Protein AF-A0A831V3Q9-F1 (afdb_monomer)

Structure (mmCIF, N/CA/C/O backbone):
data_AF-A0A831V3Q9-F1
#
_entry.id   AF-A0A831V3Q9-F1
#
loop_
_atom_site.group_PDB
_atom_site.id
_atom_site.type_symbol
_atom_site.label_atom_id
_atom_site.label_alt_id
_atom_site.label_comp_id
_atom_site.label_asym_id
_atom_site.label_entity_id
_atom_site.label_seq_id
_atom_site.pdbx_PDB_ins_code
_atom_site.Cartn_x
_atom_site.Cartn_y
_atom_site.Cartn_z
_atom_site.occupancy
_atom_site.B_iso_or_equiv
_atom_site.auth_seq_id
_atom_site.auth_comp_id
_atom_site.auth_asym_id
_atom_site.auth_atom_id
_atom_site.pdbx_PDB_model_num
ATOM 1 N N . MET A 1 1 ? 50.532 -29.476 -19.702 1.00 52.41 1 MET A N 1
ATOM 2 C CA . MET A 1 1 ? 49.173 -30.048 -19.871 1.00 52.41 1 MET A CA 1
ATOM 3 C C . MET A 1 1 ? 48.250 -29.538 -18.754 1.00 52.41 1 MET A C 1
ATOM 5 O O . MET A 1 1 ? 47.549 -30.305 -18.118 1.00 52.41 1 MET A O 1
ATOM 9 N N . THR A 1 2 ? 48.271 -28.224 -18.503 1.00 56.44 2 THR A N 1
ATOM 10 C CA . THR A 1 2 ? 47.725 -27.585 -17.285 1.00 56.44 2 THR A CA 1
ATOM 11 C C . THR A 1 2 ? 46.688 -26.497 -17.598 1.00 56.44 2 THR A C 1
ATOM 13 O O . THR A 1 2 ? 45.836 -26.213 -16.765 1.00 56.44 2 THR A O 1
ATOM 16 N N . ASN A 1 3 ? 46.656 -25.972 -18.832 1.00 59.53 3 ASN A N 1
ATOM 17 C CA . ASN A 1 3 ? 45.680 -24.950 -19.241 1.00 59.53 3 ASN A CA 1
ATOM 18 C C . ASN A 1 3 ? 44.248 -25.471 -19.407 1.00 59.53 3 ASN A C 1
ATOM 20 O O . ASN A 1 3 ? 43.311 -24.684 -19.344 1.00 59.53 3 ASN A O 1
ATOM 24 N N . ARG A 1 4 ? 44.051 -26.778 -19.621 1.00 62.56 4 ARG A N 1
ATOM 25 C CA . ARG A 1 4 ? 42.703 -27.337 -19.821 1.00 62.56 4 ARG A CA 1
ATOM 26 C C . ARG A 1 4 ? 41.904 -27.386 -18.520 1.00 62.56 4 ARG A C 1
ATOM 28 O O . ARG A 1 4 ? 40.723 -27.076 -18.529 1.00 62.56 4 ARG A O 1
ATOM 35 N N . ILE A 1 5 ? 42.559 -27.708 -17.405 1.00 68.38 5 ILE A N 1
ATOM 36 C CA . ILE A 1 5 ? 41.919 -27.798 -16.084 1.00 68.38 5 ILE A CA 1
ATOM 37 C C . ILE A 1 5 ? 41.595 -26.397 -15.552 1.00 68.38 5 ILE A C 1
ATOM 39 O O . ILE A 1 5 ? 40.479 -26.163 -15.101 1.00 68.38 5 ILE A O 1
ATOM 43 N N . GLY A 1 6 ? 42.521 -25.440 -15.695 1.00 64.81 6 GLY A N 1
ATOM 44 C CA . GLY A 1 6 ? 42.272 -24.041 -15.327 1.00 64.81 6 GLY A CA 1
ATOM 45 C C . GLY A 1 6 ? 41.143 -23.400 -16.141 1.00 64.81 6 GLY A C 1
ATOM 46 O O . GLY A 1 6 ? 40.307 -22.699 -15.582 1.00 64.81 6 GLY A O 1
ATOM 47 N N . PHE A 1 7 ? 41.059 -23.707 -17.440 1.00 67.12 7 PHE A N 1
ATOM 48 C CA . PHE A 1 7 ? 39.967 -23.241 -18.296 1.00 67.12 7 PHE A CA 1
ATOM 49 C C . PHE A 1 7 ? 38.610 -23.816 -17.867 1.00 67.12 7 PHE A C 1
ATOM 51 O O . PHE A 1 7 ? 37.642 -23.074 -17.745 1.00 67.12 7 PHE A O 1
ATOM 58 N N . VAL A 1 8 ? 38.542 -25.116 -17.564 1.00 71.06 8 VAL A N 1
ATOM 59 C CA . VAL A 1 8 ? 37.301 -25.771 -17.114 1.00 71.06 8 VAL A CA 1
ATOM 60 C C . VAL A 1 8 ? 36.832 -25.222 -15.765 1.00 71.06 8 VAL A C 1
ATOM 62 O O . VAL A 1 8 ? 35.649 -24.938 -15.611 1.00 71.06 8 VAL A O 1
ATOM 65 N N . ILE A 1 9 ? 37.745 -25.000 -14.815 1.00 71.25 9 ILE A N 1
ATOM 66 C CA . ILE A 1 9 ? 37.414 -24.399 -13.513 1.00 71.25 9 ILE A CA 1
ATOM 67 C C . ILE A 1 9 ? 36.925 -22.954 -13.694 1.00 71.25 9 ILE A C 1
ATOM 69 O O . ILE A 1 9 ? 35.922 -22.568 -13.099 1.00 71.25 9 ILE A O 1
ATOM 73 N N . SER A 1 10 ? 37.574 -22.173 -14.563 1.00 64.75 10 SER A N 1
ATOM 74 C CA . SER A 1 10 ? 37.161 -20.795 -14.851 1.00 64.75 10 SER A CA 1
ATOM 75 C C . SER A 1 10 ? 35.778 -20.721 -15.506 1.00 64.75 10 SER A C 1
ATOM 77 O O . SER A 1 10 ? 35.012 -19.812 -15.198 1.00 64.75 10 SER A O 1
ATOM 79 N N . VAL A 1 11 ? 35.431 -21.675 -16.376 1.00 67.38 11 VAL A N 1
ATOM 80 C CA . VAL A 1 11 ? 34.099 -21.768 -16.999 1.00 67.38 11 VAL A CA 1
ATOM 81 C C . VAL A 1 11 ? 33.040 -22.204 -15.981 1.00 67.38 11 VAL A C 1
ATOM 83 O O . VAL A 1 11 ? 31.932 -21.672 -15.982 1.00 67.38 11 VAL A O 1
ATOM 86 N N . LEU A 1 12 ? 33.381 -23.121 -15.071 1.00 63.25 12 LEU A N 1
ATOM 87 C CA . LEU A 1 12 ? 32.469 -23.608 -14.032 1.00 63.25 12 LEU A CA 1
ATOM 88 C C . LE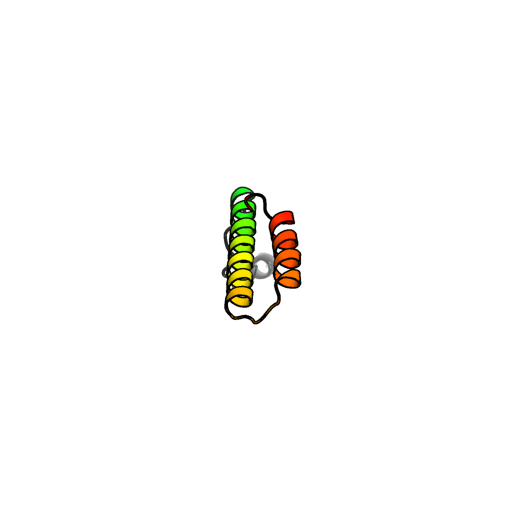U A 1 12 ? 32.099 -22.509 -13.018 1.00 63.25 12 LEU A C 1
ATOM 90 O O . LEU A 1 12 ? 30.943 -22.407 -12.612 1.00 63.25 12 LEU A O 1
ATOM 94 N N . VAL A 1 13 ? 33.059 -21.653 -12.652 1.00 65.69 13 VAL A N 1
ATOM 95 C CA . VAL A 1 13 ? 32.825 -20.488 -11.779 1.00 65.69 13 VAL A CA 1
ATOM 96 C C . VAL A 1 13 ? 31.947 -19.439 -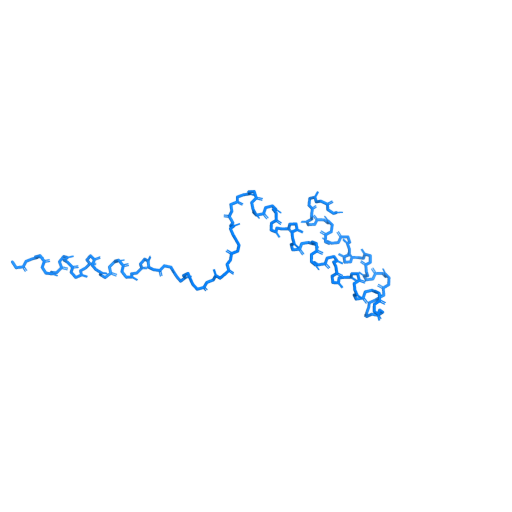12.470 1.00 65.69 13 VAL A C 1
ATOM 98 O O . VAL A 1 13 ? 31.074 -18.865 -11.825 1.00 65.69 13 VAL A O 1
ATOM 101 N N . LEU A 1 14 ? 32.105 -19.241 -13.784 1.00 59.56 14 LEU A N 1
ATOM 102 C CA . LEU A 1 14 ? 31.293 -18.296 -14.562 1.00 59.56 14 LEU A CA 1
ATOM 103 C C . LEU A 1 14 ? 29.815 -18.728 -14.682 1.00 59.56 14 LEU A C 1
ATOM 105 O O . LEU A 1 14 ? 28.928 -17.881 -14.759 1.00 59.56 14 LEU A O 1
ATOM 109 N N . LEU A 1 15 ? 29.536 -20.039 -14.679 1.00 60.19 15 LEU A N 1
ATOM 110 C CA . LEU A 1 15 ? 28.165 -20.572 -14.706 1.00 60.19 15 LEU A CA 1
ATOM 111 C C . LEU A 1 15 ? 27.439 -20.456 -13.354 1.00 60.19 15 LEU A C 1
ATOM 113 O O . LEU A 1 15 ? 26.213 -20.400 -13.329 1.00 60.19 15 LEU A O 1
ATOM 117 N N . MET A 1 16 ? 28.171 -20.400 -12.238 1.00 60.47 16 ME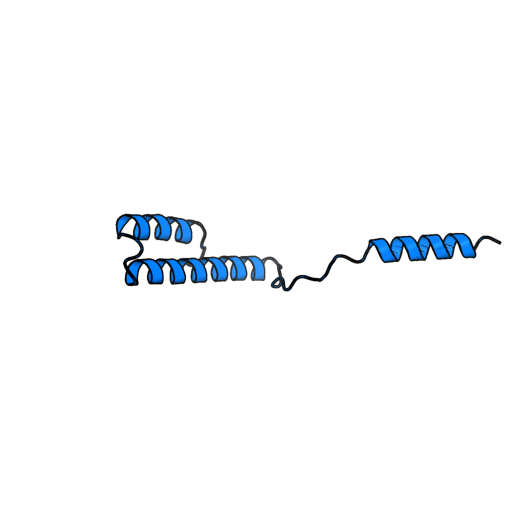T A N 1
ATOM 118 C CA . MET A 1 16 ? 27.594 -20.236 -10.893 1.00 60.47 16 MET A CA 1
ATOM 119 C C . MET A 1 16 ? 27.181 -18.784 -10.594 1.00 60.47 16 MET A C 1
ATOM 121 O O . MET A 1 16 ? 26.456 -18.540 -9.633 1.00 60.47 16 MET A O 1
ATOM 125 N N . THR A 1 17 ? 27.608 -17.816 -11.415 1.00 58.38 17 THR A N 1
ATOM 126 C CA . THR A 1 17 ? 27.278 -16.387 -11.273 1.00 58.38 17 THR A CA 1
ATOM 127 C C . THR A 1 17 ? 26.149 -15.925 -12.188 1.00 58.38 17 THR A C 1
ATOM 129 O O . THR A 1 17 ? 26.053 -14.734 -12.464 1.00 58.38 17 THR A O 1
ATOM 132 N N . ALA A 1 18 ? 25.299 -16.825 -12.685 1.00 57.00 18 ALA A N 1
ATOM 133 C CA . ALA A 1 18 ? 24.044 -16.435 -13.317 1.00 57.00 18 ALA A CA 1
ATOM 134 C C . ALA A 1 18 ? 22.961 -16.301 -12.230 1.00 57.00 18 ALA A C 1
ATOM 136 O O . ALA A 1 18 ? 22.313 -17.298 -11.901 1.00 57.00 18 ALA A O 1
ATOM 137 N N . PRO A 1 19 ? 22.739 -15.117 -11.623 1.00 57.22 19 PRO A N 1
ATOM 138 C CA . PRO A 1 19 ? 21.532 -14.921 -10.851 1.00 57.22 19 PRO A CA 1
ATOM 139 C C . PRO A 1 19 ? 20.350 -15.039 -11.810 1.00 57.22 19 PRO A C 1
ATOM 141 O O . PRO A 1 19 ? 20.342 -14.479 -12.907 1.00 57.22 19 PRO A O 1
ATOM 144 N N . LEU A 1 20 ? 19.361 -15.800 -11.365 1.00 56.81 20 LEU A N 1
ATOM 145 C CA . LEU A 1 20 ? 18.037 -15.942 -11.945 1.00 56.81 20 LEU A CA 1
ATOM 146 C C . LEU A 1 20 ? 17.409 -14.554 -12.167 1.00 56.81 20 LEU A C 1
ATOM 148 O O . LEU A 1 20 ? 16.650 -14.068 -11.335 1.00 56.81 20 LEU A O 1
ATOM 152 N N . MET A 1 21 ? 17.687 -13.903 -13.297 1.00 53.12 21 MET A N 1
ATOM 153 C CA . MET A 1 21 ? 16.914 -12.750 -13.775 1.00 53.12 21 MET A CA 1
ATOM 154 C C . MET A 1 21 ? 15.682 -13.238 -14.545 1.00 53.12 21 MET A C 1
ATOM 156 O O . MET A 1 21 ? 15.386 -12.805 -15.652 1.00 53.12 21 MET A O 1
ATOM 160 N N . SER A 1 22 ? 14.946 -14.164 -13.938 1.00 57.25 22 SER A N 1
ATOM 161 C CA . SER A 1 22 ? 13.547 -14.434 -14.247 1.00 57.25 22 SER A CA 1
ATOM 162 C C . SER A 1 22 ? 12.722 -13.758 -13.157 1.00 57.25 22 SER A C 1
ATOM 164 O O . SER A 1 22 ? 12.245 -14.394 -12.222 1.00 57.25 22 SER A O 1
ATOM 166 N N . GLY A 1 23 ? 12.636 -12.435 -13.232 1.00 45.19 23 GLY A N 1
ATOM 167 C CA . GLY A 1 23 ? 11.898 -11.632 -12.274 1.00 45.19 23 GLY A CA 1
ATOM 168 C C . GLY A 1 23 ? 11.701 -10.241 -12.838 1.00 45.19 23 GLY A C 1
ATOM 169 O O . GLY A 1 23 ? 12.599 -9.409 -12.791 1.00 45.19 23 GLY A O 1
ATOM 170 N N . CYS A 1 24 ? 10.522 -9.994 -13.397 1.00 58.25 24 CYS A N 1
ATOM 171 C CA . CYS A 1 24 ? 9.998 -8.646 -13.527 1.00 58.25 24 CYS A CA 1
ATOM 172 C C . CYS A 1 24 ? 9.922 -8.061 -12.104 1.00 58.25 24 CYS A C 1
ATOM 174 O O . CYS A 1 24 ? 9.019 -8.391 -11.344 1.00 58.25 24 CYS A O 1
ATOM 176 N N . GLY A 1 25 ? 10.934 -7.296 -11.704 1.00 50.94 25 GLY A N 1
ATOM 177 C CA . GLY A 1 25 ? 11.018 -6.632 -10.408 1.00 50.94 25 GLY A CA 1
ATOM 178 C C . GLY A 1 25 ? 11.382 -5.174 -10.653 1.00 50.94 25 GLY A C 1
ATOM 179 O O . GLY A 1 25 ? 12.382 -4.924 -11.332 1.00 50.94 25 GLY A O 1
ATOM 180 N N . PRO A 1 26 ? 10.569 -4.206 -10.198 1.00 54.28 26 PRO A N 1
ATOM 181 C CA . PRO A 1 26 ? 10.813 -2.807 -10.490 1.00 54.28 26 PRO A CA 1
ATOM 182 C C . PRO A 1 26 ? 12.123 -2.379 -9.831 1.00 54.28 26 PRO A C 1
ATOM 184 O O . PRO A 1 26 ? 12.443 -2.796 -8.720 1.00 54.28 26 PRO A O 1
ATOM 187 N N . VAL A 1 27 ? 12.870 -1.557 -10.566 1.00 57.41 27 VAL A N 1
ATOM 188 C CA . VAL A 1 27 ? 14.090 -0.855 -10.160 1.00 57.41 27 VAL A CA 1
ATOM 189 C C . VAL A 1 27 ? 14.058 -0.530 -8.662 1.00 57.41 27 VAL A C 1
ATOM 191 O O . VAL A 1 27 ? 13.305 0.332 -8.231 1.00 57.41 27 VAL A O 1
ATOM 194 N N . VAL A 1 28 ? 14.874 -1.213 -7.862 1.00 49.41 28 VAL A N 1
ATOM 195 C CA . VAL A 1 28 ? 15.087 -0.911 -6.439 1.00 49.41 28 VAL A CA 1
ATOM 196 C C . VAL A 1 28 ? 16.419 -0.181 -6.298 1.00 49.41 28 VAL A C 1
ATOM 198 O O . VAL A 1 28 ? 17.466 -0.770 -6.065 1.00 49.41 28 VAL A O 1
ATOM 201 N N . GLY A 1 29 ? 16.371 1.136 -6.492 1.00 42.94 29 GLY A N 1
ATOM 202 C CA . GLY A 1 29 ? 17.339 2.093 -5.948 1.00 42.94 29 GLY A CA 1
ATOM 203 C C . GLY A 1 29 ? 16.622 2.957 -4.910 1.00 42.94 29 GLY A C 1
ATOM 204 O O . GLY A 1 29 ? 15.412 3.102 -5.006 1.00 42.94 29 GLY A O 1
ATOM 205 N N . ALA A 1 30 ? 17.308 3.529 -3.919 1.00 49.62 30 ALA A N 1
ATOM 206 C CA . ALA A 1 30 ? 16.684 4.192 -2.759 1.00 49.62 30 ALA A CA 1
ATOM 207 C C . ALA A 1 30 ? 15.544 5.198 -3.080 1.00 49.62 30 ALA A C 1
ATOM 209 O O . ALA A 1 30 ? 14.580 5.280 -2.326 1.00 49.62 30 ALA A O 1
ATOM 210 N N . GLY A 1 31 ? 15.590 5.901 -4.220 1.00 49.19 31 GLY A N 1
ATOM 211 C CA . GLY A 1 31 ? 14.481 6.754 -4.686 1.00 49.19 31 GLY A CA 1
ATOM 212 C C . GLY A 1 31 ? 13.305 5.990 -5.314 1.00 49.19 31 GLY A C 1
ATOM 213 O O . GLY A 1 31 ? 12.149 6.367 -5.145 1.00 49.19 31 GLY A O 1
ATOM 214 N N . ALA A 1 32 ? 13.583 4.879 -5.993 1.00 55.09 32 ALA A N 1
ATOM 215 C CA . ALA A 1 32 ? 12.568 3.988 -6.537 1.00 55.09 32 ALA A CA 1
ATOM 216 C C . ALA A 1 32 ? 11.965 3.059 -5.471 1.00 55.09 32 ALA A C 1
ATOM 218 O O . ALA A 1 32 ? 10.804 2.702 -5.590 1.00 55.09 32 ALA A O 1
ATOM 219 N N . ALA A 1 33 ? 12.694 2.736 -4.397 1.00 55.50 33 ALA A N 1
ATOM 220 C CA . ALA A 1 33 ? 12.138 2.046 -3.236 1.00 55.50 33 ALA A CA 1
ATOM 221 C C . ALA A 1 33 ? 11.050 2.904 -2.577 1.00 55.50 33 ALA A C 1
ATOM 223 O O . ALA A 1 33 ? 9.939 2.421 -2.399 1.00 55.50 33 ALA A O 1
ATOM 224 N N . GLY A 1 34 ? 11.320 4.193 -2.323 1.00 59.41 34 GLY A N 1
ATOM 225 C CA . GLY A 1 34 ? 10.302 5.134 -1.840 1.00 59.41 34 GLY A CA 1
ATOM 226 C C . GLY A 1 34 ? 9.094 5.213 -2.780 1.00 59.41 34 GLY A C 1
ATOM 227 O O . GLY A 1 34 ? 7.966 5.009 -2.347 1.00 59.41 34 GLY A O 1
ATOM 228 N N . ALA A 1 35 ? 9.321 5.390 -4.086 1.00 65.19 35 ALA A N 1
ATOM 229 C CA . ALA A 1 35 ? 8.236 5.418 -5.070 1.00 65.19 35 ALA A CA 1
ATOM 230 C C . ALA A 1 35 ? 7.460 4.086 -5.181 1.00 65.19 35 ALA A C 1
ATOM 232 O O . ALA A 1 35 ? 6.254 4.094 -5.420 1.00 65.19 35 ALA A O 1
ATOM 233 N N . ALA A 1 36 ? 8.124 2.943 -4.995 1.00 67.56 36 ALA A N 1
ATOM 234 C CA . ALA A 1 36 ? 7.503 1.622 -5.019 1.00 67.56 36 ALA A CA 1
ATOM 235 C C . ALA A 1 36 ? 6.661 1.361 -3.763 1.00 67.56 36 ALA A C 1
ATOM 237 O O . ALA A 1 36 ? 5.547 0.851 -3.891 1.00 67.56 36 ALA A O 1
ATOM 238 N N . TYR A 1 37 ? 7.143 1.760 -2.578 1.00 67.38 37 TYR A N 1
ATOM 239 C CA . TYR A 1 37 ? 6.355 1.719 -1.341 1.00 67.38 37 TYR A CA 1
ATOM 240 C C . TYR A 1 37 ? 5.094 2.575 -1.477 1.00 67.38 37 TYR A C 1
ATOM 242 O O . TYR A 1 37 ? 3.998 2.105 -1.173 1.00 67.38 37 TYR A O 1
ATOM 250 N N . GLU A 1 38 ? 5.211 3.781 -2.041 1.00 73.44 38 GLU A N 1
ATOM 251 C CA . GLU A 1 38 ? 4.039 4.631 -2.269 1.00 73.44 38 GLU A CA 1
ATOM 252 C C . GLU A 1 38 ? 3.069 4.061 -3.300 1.00 73.44 38 GLU A C 1
ATOM 254 O O . GLU A 1 38 ? 1.853 4.133 -3.116 1.00 73.44 38 GLU A O 1
ATOM 259 N N . TYR A 1 39 ? 3.574 3.442 -4.367 1.00 81.19 39 TYR A N 1
ATOM 260 C CA . TYR A 1 39 ? 2.718 2.783 -5.350 1.00 81.19 39 TYR A CA 1
ATOM 261 C C . TYR A 1 39 ? 1.938 1.613 -4.735 1.00 81.19 39 TYR A C 1
ATOM 263 O O . TYR A 1 39 ? 0.742 1.450 -4.992 1.00 81.19 39 TYR A O 1
ATOM 271 N N . GLN A 1 40 ? 2.592 0.814 -3.890 1.00 82.88 40 GLN A N 1
ATOM 272 C CA . GLN A 1 40 ? 1.938 -0.276 -3.177 1.00 82.88 40 GLN A CA 1
ATOM 273 C C . GLN A 1 40 ? 0.887 0.250 -2.191 1.00 82.88 40 GLN A C 1
ATOM 275 O O . GLN A 1 40 ? -0.225 -0.278 -2.152 1.00 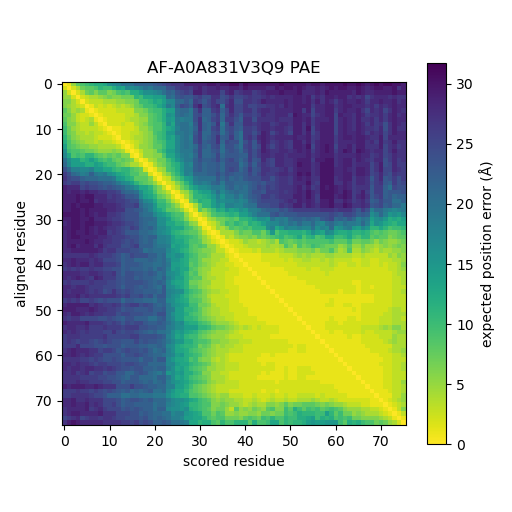82.88 40 GLN A O 1
ATOM 280 N N . ASN A 1 41 ? 1.193 1.305 -1.436 1.00 86.00 41 ASN A N 1
ATOM 281 C CA . ASN A 1 41 ? 0.248 1.923 -0.503 1.00 86.00 41 ASN A CA 1
ATOM 282 C C . ASN A 1 41 ? -0.967 2.510 -1.228 1.00 86.00 41 ASN A C 1
ATOM 284 O O . ASN A 1 41 ? -2.099 2.285 -0.800 1.00 86.00 41 ASN A O 1
ATOM 288 N N . LYS A 1 42 ? -0.755 3.161 -2.378 1.00 88.31 42 LYS A N 1
ATOM 289 C CA . LYS A 1 42 ? -1.836 3.648 -3.241 1.00 88.31 42 LYS A CA 1
ATOM 290 C C . LYS A 1 42 ? -2.757 2.513 -3.688 1.00 88.31 42 LYS A C 1
ATOM 292 O O . LYS A 1 42 ? -3.965 2.604 -3.501 1.00 88.31 42 LYS A O 1
ATOM 297 N N . ARG A 1 43 ? -2.194 1.419 -4.213 1.00 89.62 43 ARG A N 1
ATOM 298 C CA . ARG A 1 43 ? -2.963 0.233 -4.636 1.00 89.62 43 ARG A CA 1
ATOM 299 C C . ARG A 1 43 ? -3.767 -0.370 -3.484 1.00 89.62 43 ARG A C 1
ATOM 301 O O . ARG A 1 43 ? -4.918 -0.744 -3.677 1.00 89.62 43 ARG A O 1
ATOM 308 N N . GLN A 1 44 ? -3.179 -0.458 -2.292 1.00 91.12 44 GLN A N 1
ATOM 309 C CA . GLN A 1 44 ? -3.878 -0.962 -1.106 1.00 91.12 44 GLN A CA 1
ATOM 310 C C . GLN A 1 44 ? -5.028 -0.045 -0.677 1.00 91.12 44 GLN A C 1
ATOM 312 O O . GLN A 1 44 ? -6.089 -0.546 -0.315 1.00 91.12 44 GLN A O 1
ATOM 317 N N . MET A 1 45 ? -4.845 1.275 -0.754 1.00 93.75 45 MET A N 1
ATOM 318 C CA . MET A 1 45 ? -5.904 2.242 -0.459 1.00 93.75 45 MET A CA 1
ATOM 319 C C . MET A 1 45 ? -7.055 2.144 -1.467 1.00 93.75 45 MET A C 1
ATOM 321 O O . MET A 1 45 ? -8.213 2.149 -1.066 1.00 93.75 45 MET A O 1
ATOM 325 N N . GLU A 1 46 ? -6.746 2.009 -2.760 1.00 94.44 46 GLU A N 1
ATOM 326 C CA . GLU A 1 46 ? -7.748 1.851 -3.823 1.00 94.44 46 GLU A CA 1
ATOM 327 C C . GLU A 1 46 ? -8.601 0.594 -3.617 1.00 94.44 46 GLU A C 1
ATOM 329 O O . GLU A 1 46 ? -9.827 0.688 -3.623 1.00 94.44 46 GLU A O 1
ATOM 334 N N . MET A 1 47 ? -7.970 -0.557 -3.353 1.00 95.50 47 ME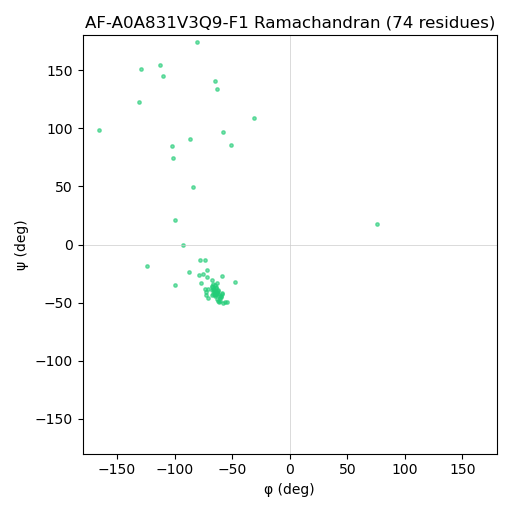T A N 1
ATOM 335 C CA . MET A 1 47 ? -8.692 -1.804 -3.063 1.00 95.50 47 MET A CA 1
ATOM 336 C C . MET A 1 47 ? -9.547 -1.683 -1.796 1.00 95.50 47 MET A C 1
ATOM 338 O O . MET A 1 47 ? -10.700 -2.098 -1.786 1.00 95.50 47 MET A O 1
ATOM 342 N N . LEU A 1 48 ? -9.013 -1.062 -0.738 1.00 96.62 48 LEU A N 1
ATOM 343 C CA . LEU A 1 48 ? -9.750 -0.846 0.508 1.00 96.62 48 LEU A CA 1
ATOM 344 C C . LEU A 1 48 ? -10.993 0.037 0.302 1.00 96.62 48 LEU A C 1
ATOM 346 O O . LEU A 1 48 ? -12.042 -0.203 0.900 1.00 96.62 48 LEU A O 1
ATOM 350 N N . GLU A 1 49 ? -10.886 1.077 -0.526 1.00 96.44 49 GLU A N 1
ATOM 351 C CA . GLU A 1 49 ? -12.031 1.912 -0.886 1.00 96.44 49 GLU A CA 1
ATOM 352 C C . GLU A 1 49 ? -13.061 1.167 -1.727 1.00 96.44 49 GLU A C 1
ATOM 354 O O . GLU A 1 49 ? -14.256 1.399 -1.551 1.00 96.44 49 GLU A O 1
ATOM 359 N N . GLU A 1 50 ? -12.615 0.320 -2.652 1.00 97.88 50 GLU A N 1
ATOM 360 C CA . GLU A 1 50 ? -13.498 -0.506 -3.469 1.00 97.88 50 GLU A CA 1
ATOM 361 C C . GLU A 1 50 ? -14.283 -1.490 -2.599 1.00 97.88 50 GLU A C 1
ATOM 363 O O . GLU A 1 50 ? -15.508 -1.522 -2.694 1.00 97.88 50 GLU A O 1
ATOM 368 N N . ASP A 1 51 ? -13.617 -2.184 -1.674 1.00 98.00 51 ASP A N 1
ATOM 369 C CA . ASP A 1 51 ? -14.260 -3.096 -0.723 1.00 98.00 51 ASP A CA 1
ATOM 370 C C . ASP A 1 51 ? -15.311 -2.386 0.138 1.00 98.00 51 ASP A C 1
ATOM 372 O O . ASP A 1 51 ? -16.414 -2.901 0.333 1.00 98.00 51 ASP A O 1
ATOM 376 N N . PHE A 1 52 ? -15.009 -1.177 0.621 1.00 97.88 52 PHE A N 1
ATOM 377 C CA . PHE A 1 52 ? -15.970 -0.395 1.400 1.00 97.88 52 PHE A CA 1
ATOM 378 C C . PHE A 1 52 ? -17.156 0.072 0.547 1.0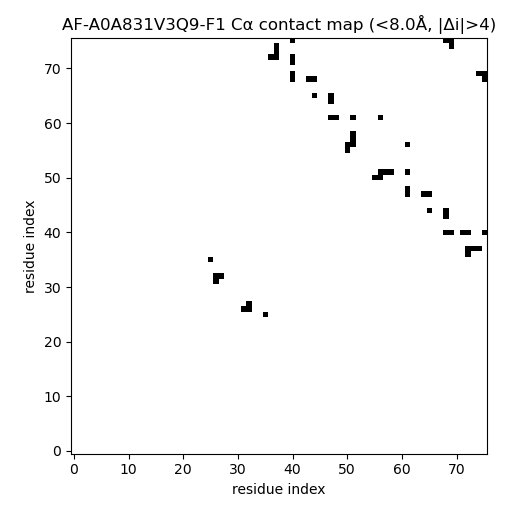0 97.88 52 PHE A C 1
ATOM 380 O O . PHE A 1 52 ? -18.306 -0.040 0.970 1.00 97.88 52 PHE A O 1
ATOM 387 N N . LYS A 1 53 ? -16.905 0.559 -0.676 1.00 97.44 53 LYS A N 1
ATOM 388 C CA . LYS A 1 53 ? -17.960 0.995 -1.612 1.00 97.44 53 LYS A CA 1
ATOM 389 C C . LYS A 1 53 ? -18.845 -0.170 -2.062 1.00 97.44 53 LYS A C 1
ATOM 391 O O . LYS A 1 53 ? -20.040 0.030 -2.255 1.00 97.44 53 LYS A O 1
ATOM 396 N N . ALA A 1 54 ? -18.272 -1.362 -2.209 1.00 97.75 54 ALA A N 1
ATOM 397 C CA . ALA A 1 54 ? -18.988 -2.592 -2.529 1.00 97.75 54 ALA A CA 1
ATOM 398 C C . ALA A 1 54 ? -19.795 -3.145 -1.340 1.00 97.75 54 ALA A C 1
ATOM 400 O O . ALA A 1 54 ? -20.642 -4.014 -1.534 1.00 97.75 54 ALA A O 1
ATOM 401 N N . GLY A 1 55 ? -19.560 -2.642 -0.122 1.00 97.12 55 GLY A N 1
ATOM 402 C CA . GLY A 1 55 ? -20.187 -3.147 1.099 1.00 97.12 55 GLY A CA 1
ATOM 403 C C . GLY A 1 55 ? -19.600 -4.475 1.587 1.00 97.12 55 GLY A C 1
ATOM 404 O O . GLY A 1 55 ? -20.241 -5.156 2.383 1.00 97.12 55 GLY A O 1
ATOM 405 N N . ASN A 1 56 ? -18.399 -4.843 1.123 1.00 97.62 56 ASN A N 1
ATOM 406 C CA . ASN A 1 56 ? -17.684 -6.049 1.558 1.00 97.62 56 ASN A CA 1
ATOM 407 C C . ASN A 1 56 ? -17.142 -5.912 2.987 1.00 97.62 56 ASN A C 1
ATOM 409 O O . ASN A 1 56 ? -16.972 -6.915 3.675 1.00 97.62 56 ASN A O 1
ATOM 413 N N . ILE A 1 57 ? -16.857 -4.679 3.414 1.00 97.88 57 ILE A N 1
ATOM 414 C CA . ILE A 1 57 ? -16.347 -4.347 4.747 1.00 97.88 57 ILE A CA 1
ATOM 415 C C . ILE A 1 57 ? -17.184 -3.237 5.374 1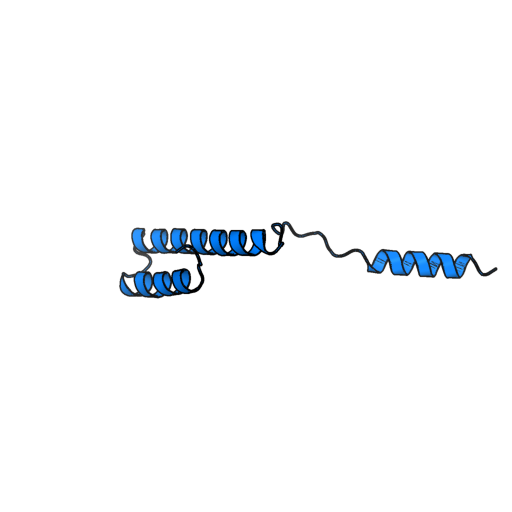.00 97.88 57 ILE A C 1
ATOM 417 O O . ILE A 1 57 ? -17.740 -2.379 4.680 1.00 97.88 57 ILE A O 1
ATOM 421 N N . ASP A 1 58 ? -17.252 -3.234 6.700 1.00 96.06 58 ASP A N 1
ATOM 422 C CA . ASP A 1 58 ? -17.926 -2.176 7.438 1.00 96.06 58 ASP A CA 1
ATOM 423 C C . ASP A 1 58 ? -17.045 -0.922 7.603 1.00 96.06 58 ASP A C 1
ATOM 425 O O . ASP A 1 58 ? -15.872 -0.857 7.218 1.00 96.06 58 ASP A O 1
ATOM 429 N N . LYS A 1 59 ? -17.644 0.134 8.163 1.00 97.12 59 LYS A N 1
ATOM 430 C CA . LYS A 1 59 ? -16.973 1.424 8.349 1.00 97.12 59 LYS A CA 1
ATOM 431 C C . LYS A 1 59 ? -15.829 1.352 9.364 1.00 97.12 59 LYS A C 1
ATOM 433 O O . LYS A 1 59 ? -14.862 2.100 9.221 1.00 97.12 59 LYS A O 1
ATOM 438 N N . GLU A 1 60 ? -15.948 0.528 10.398 1.00 97.62 60 GLU A N 1
ATOM 439 C CA . GLU A 1 60 ? -14.931 0.422 11.444 1.00 97.62 60 GLU A CA 1
ATOM 440 C C . GLU A 1 60 ? -13.679 -0.264 10.892 1.00 97.62 60 GLU A C 1
ATOM 442 O O . GLU A 1 60 ? -12.570 0.264 11.032 1.00 97.62 60 GLU A O 1
ATOM 447 N N . GLU A 1 61 ? -13.862 -1.364 10.160 1.00 97.19 61 GLU A N 1
ATOM 448 C CA . GLU A 1 61 ? -12.788 -2.065 9.466 1.00 97.19 61 GLU A CA 1
ATOM 449 C C . GLU A 1 61 ? -12.113 -1.160 8.428 1.00 97.19 61 GLU A C 1
ATOM 451 O O . GLU A 1 61 ? -10.881 -1.064 8.405 1.00 97.19 61 GLU A O 1
ATOM 456 N N . TYR A 1 62 ? -12.898 -0.435 7.620 1.00 97.56 62 TYR A N 1
ATOM 457 C CA . TYR A 1 62 ? -12.366 0.527 6.651 1.00 97.56 62 TYR A CA 1
ATOM 458 C C . TYR A 1 62 ? -11.444 1.554 7.320 1.00 97.56 62 TYR A C 1
ATOM 460 O O . TYR A 1 62 ? -10.323 1.778 6.862 1.00 97.56 62 TYR A O 1
ATOM 468 N N . LEU A 1 63 ? -11.886 2.169 8.421 1.00 97.81 63 LEU A N 1
ATOM 469 C CA . LEU A 1 63 ? -11.104 3.190 9.122 1.00 97.81 63 LEU A CA 1
ATOM 470 C C . LEU A 1 63 ? -9.832 2.613 9.750 1.00 97.81 63 LEU A C 1
ATOM 472 O O . LEU A 1 63 ? -8.765 3.217 9.626 1.00 97.81 63 LEU A O 1
ATOM 476 N N . SER A 1 64 ? -9.927 1.438 10.372 1.00 96.81 64 SER A N 1
ATOM 477 C CA . SER A 1 64 ? -8.784 0.754 10.983 1.00 96.81 64 SER A CA 1
ATOM 478 C C . SER A 1 64 ? -7.710 0.411 9.946 1.00 96.81 64 SER A C 1
ATOM 480 O O . SER A 1 64 ? -6.539 0.769 10.105 1.00 96.81 64 SER A O 1
ATOM 482 N N . ARG A 1 65 ? -8.102 -0.206 8.825 1.00 95.62 65 ARG A N 1
ATOM 483 C CA . ARG A 1 65 ? -7.177 -0.578 7.741 1.00 95.62 65 ARG A CA 1
ATOM 484 C C . ARG A 1 65 ? -6.609 0.644 7.023 1.00 95.62 65 ARG A C 1
ATOM 486 O O . ARG A 1 65 ? -5.430 0.653 6.673 1.00 95.62 65 ARG A O 1
ATOM 493 N N . LYS A 1 66 ? -7.405 1.704 6.858 1.00 94.62 66 LYS A N 1
ATOM 494 C CA . LYS A 1 66 ? -6.951 2.976 6.280 1.00 94.62 66 LYS A CA 1
ATOM 495 C C . LYS A 1 66 ? -5.818 3.581 7.100 1.00 94.62 66 LYS A C 1
ATOM 497 O O . LYS A 1 66 ? -4.816 3.998 6.530 1.00 94.62 66 LYS A O 1
ATOM 502 N N . GLU A 1 67 ? -5.955 3.592 8.421 1.00 94.00 67 GLU A N 1
ATOM 503 C CA . GLU A 1 67 ? -4.928 4.106 9.329 1.00 94.00 67 GLU A CA 1
ATOM 504 C C . GLU A 1 67 ? -3.632 3.285 9.260 1.00 94.00 67 GLU A C 1
ATOM 506 O O . GLU A 1 67 ? -2.535 3.839 9.291 1.00 94.00 67 GLU A O 1
ATOM 511 N N . GLN A 1 68 ? -3.737 1.962 9.113 1.00 91.00 68 GLN A N 1
ATOM 512 C CA . GLN A 1 68 ? -2.566 1.095 8.950 1.00 91.00 68 GLN A CA 1
ATOM 513 C C . GLN A 1 68 ? -1.795 1.392 7.657 1.00 91.00 68 GLN A C 1
ATOM 515 O O . GLN A 1 68 ? -0.568 1.469 7.693 1.00 91.00 68 GLN A O 1
ATOM 520 N N . ILE A 1 69 ? -2.493 1.605 6.536 1.00 88.38 69 ILE A N 1
ATOM 521 C CA . ILE A 1 69 ? -1.854 1.950 5.254 1.00 88.38 69 ILE A CA 1
ATOM 522 C C . ILE A 1 69 ? -1.173 3.322 5.344 1.00 88.38 69 ILE A C 1
ATOM 524 O O . ILE A 1 69 ? -0.045 3.470 4.879 1.00 88.38 69 ILE A O 1
ATOM 528 N N . LYS A 1 70 ? -1.820 4.300 5.992 1.00 86.94 70 LYS A N 1
ATOM 529 C CA . LYS A 1 70 ? -1.262 5.646 6.203 1.00 86.94 70 LYS A CA 1
ATOM 530 C C . LYS A 1 70 ? 0.021 5.627 7.030 1.00 86.94 70 LYS A C 1
ATOM 532 O O . LYS A 1 70 ? 1.018 6.224 6.655 1.00 86.94 70 LYS A O 1
ATOM 537 N N . LYS A 1 71 ? 0.060 4.849 8.116 1.00 86.88 71 LYS A N 1
ATOM 538 C CA . LYS A 1 71 ? 1.273 4.703 8.945 1.00 86.88 71 LYS A CA 1
ATOM 539 C C . LYS A 1 71 ? 2.485 4.164 8.180 1.00 86.88 71 LYS A C 1
ATOM 541 O O . LYS A 1 71 ? 3.614 4.424 8.586 1.00 86.88 71 LYS A O 1
ATOM 546 N N . GLY A 1 72 ? 2.256 3.388 7.121 1.00 78.62 72 GLY A N 1
ATOM 547 C CA . GLY A 1 72 ? 3.303 2.854 6.248 1.00 78.62 72 GLY A CA 1
ATOM 548 C C . GLY A 1 72 ? 3.611 3.720 5.025 1.00 78.62 72 GLY A C 1
ATOM 549 O O . GLY A 1 72 ? 4.458 3.329 4.221 1.00 78.62 72 GLY A O 1
ATOM 550 N N . SER A 1 73 ? 2.925 4.851 4.852 1.00 74.69 73 SER A N 1
ATOM 551 C CA . SER A 1 73 ? 3.086 5.769 3.727 1.00 74.69 73 SER A CA 1
ATOM 552 C C . SER A 1 73 ? 3.725 7.074 4.182 1.00 74.69 73 SER A C 1
ATOM 554 O O . SER A 1 73 ? 3.513 7.559 5.288 1.00 74.69 73 SER A O 1
ATOM 556 N N . ILE A 1 74 ? 4.544 7.643 3.309 1.00 76.00 74 ILE A N 1
ATOM 557 C CA . ILE A 1 74 ? 5.108 8.982 3.451 1.00 76.00 74 ILE A CA 1
ATOM 558 C C . ILE A 1 74 ? 4.137 10.016 2.847 1.00 76.00 74 ILE A C 1
ATOM 560 O O . ILE A 1 74 ? 4.176 11.184 3.229 1.00 76.00 74 ILE A O 1
ATOM 564 N N . ILE A 1 75 ? 3.259 9.608 1.920 1.00 71.88 75 ILE A N 1
ATOM 565 C CA . ILE A 1 75 ? 2.331 10.496 1.196 1.00 71.88 75 ILE A CA 1
ATOM 566 C C . ILE A 1 75 ? 0.901 10.489 1.764 1.00 71.88 75 ILE A C 1
ATOM 568 O O . ILE A 1 75 ? 0.235 11.526 1.718 1.00 71.88 75 ILE A O 1
ATOM 572 N N . TYR A 1 76 ? 0.408 9.355 2.261 1.00 58.97 76 TYR A N 1
ATOM 573 C CA . TYR A 1 76 ? -0.986 9.155 2.682 1.00 58.97 76 TYR A CA 1
ATOM 574 C C . TYR A 1 76 ? -1.147 9.131 4.195 1.00 58.97 76 TYR A C 1
ATOM 576 O O . TYR A 1 76 ? -2.162 9.707 4.671 1.00 58.97 76 TYR A O 1
#

Sequence (76 aa):
MTNRIGFVISVLVLLMTAPLMSGCGPVVGAGAAGAAYEYQNKRQMEMLEEDFKAGNIDKEEYLSRKEQIKKGSIIY

Solvent-accessible surface area (backbone atoms only — not comparable to full-atom values): 4630 Å² total; per-residue (Å²): 144,60,68,66,60,56,50,51,52,56,52,54,55,59,63,72,67,64,76,82,83,82,63,100,66,79,71,78,46,81,72,39,41,55,53,47,52,46,51,52,42,50,53,52,50,52,52,50,50,49,36,43,75,70,62,78,44,56,72,67,58,47,52,54,53,49,52,56,47,27,76,74,35,95,88,97

Foldseek 3Di:
DPVVVVVVVVVVVVVVPDDPPPDPDP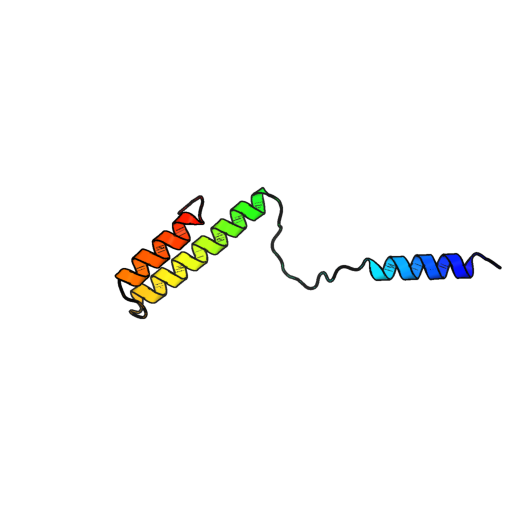DDDPVVVLVVLQVVLVVQLVVLVVCVVVVVDDPVVSVVSNVVSVVSHPVD

Radius of gyration: 23.78 Å; Cα contacts (8 Å, |Δi|>4): 30; chains: 1; bounding box: 69×40×31 Å

Secondary structure (DSSP, 8-state):
--HHHHHHHHHHHHHHT-----------SHHHHHHHHHHHHHHHHHHHHHHHHHTSS-HHHHHHHHHHHHHT-S--

Nearest PDB structures (foldseek):
  7ohq-assembly1_R  TM=7.295E-01  e=1.038E+00  Saccharomyces cerevisiae S288C
  7oqy-assembly1_Q  TM=9.911E-01  e=4.142E+00  Sulfolobus acidocaldarius DSM 639
  7r81-assembly1_T1  TM=5.943E-01  e=2.381E+00  Neurospora crassa
  4v8p-assembly4_GO  TM=5.347E-01  e=2.931E+00  Tetrahymena thermophila

Mean predicted aligned error: 14.94 Å

pLDDT: mean 75.14, std 17.76, range [42.94, 98.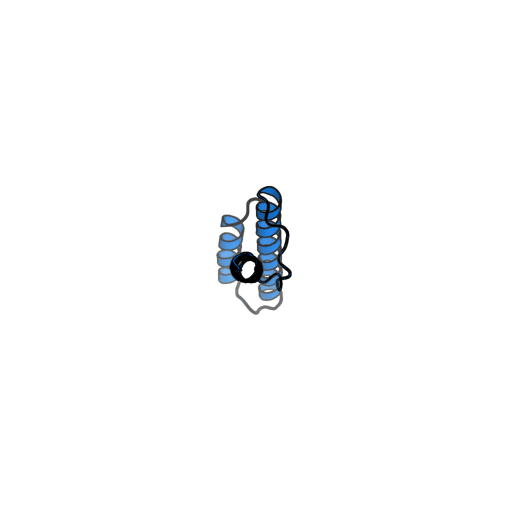0]